Protein AF-A0A357T170-F1 (afdb_monomer_lite)

Sequence (155 aa):
MKKRIFVAITVVALLLCLAASVLAASTIKLVLNGKEFKTAVSPKVVNKKALALVRGIAEPLGATVTWDDKNKTLLIEAKEMEAQKTQMLRLEEALTPKDPLTAAKTWAEGVKTRNGAMQYVVMSSNLRKEFYKQFMEANWSTGVSSPWIESYKVT

pLDDT: mean 87.03, std 9.78, range [55.25, 97.0]

Structure (mmCIF, N/CA/C/O backbone):
data_AF-A0A357T170-F1
#
_entry.id   AF-A0A357T170-F1
#
loop_
_atom_site.group_PDB
_atom_site.id
_atom_site.type_symbol
_atom_site.label_atom_id
_atom_site.label_alt_id
_atom_site.label_comp_id
_atom_site.label_asym_id
_atom_site.label_entity_id
_atom_site.label_seq_id
_atom_site.pdbx_PDB_ins_code
_atom_site.Cartn_x
_atom_site.Cartn_y
_atom_site.Cartn_z
_atom_site.occupancy
_atom_site.B_iso_or_equiv
_atom_site.auth_seq_id
_atom_site.auth_comp_id
_atom_site.auth_asym_id
_atom_site.auth_atom_id
_atom_site.pdbx_PDB_model_num
ATOM 1 N N . MET A 1 1 ? 32.199 -30.180 -68.966 1.00 58.69 1 MET A N 1
ATOM 2 C CA . MET A 1 1 ? 31.397 -28.936 -68.838 1.00 58.69 1 MET A CA 1
ATOM 3 C C . MET A 1 1 ? 30.248 -29.066 -67.837 1.00 58.69 1 MET A C 1
ATOM 5 O O . MET A 1 1 ? 30.208 -28.273 -66.909 1.00 58.69 1 MET A O 1
ATOM 9 N N . LYS A 1 2 ? 29.395 -30.101 -67.926 1.00 58.97 2 LYS A N 1
ATOM 10 C CA . LYS A 1 2 ? 28.242 -30.318 -67.019 1.00 58.97 2 LYS A CA 1
ATOM 11 C C . LYS A 1 2 ? 28.590 -30.335 -65.514 1.00 58.97 2 LYS A C 1
ATOM 13 O O . LYS A 1 2 ? 27.912 -29.691 -64.729 1.00 58.97 2 LYS A O 1
ATOM 18 N N . LYS A 1 3 ? 29.705 -30.972 -65.123 1.00 63.03 3 LYS A N 1
ATOM 19 C CA . LYS A 1 3 ? 30.177 -31.023 -63.720 1.00 63.03 3 LYS A CA 1
ATOM 20 C C . LYS A 1 3 ? 30.627 -29.660 -63.162 1.00 63.03 3 LYS A C 1
ATOM 22 O O . LYS A 1 3 ? 30.405 -29.388 -61.995 1.00 63.03 3 LYS A O 1
ATOM 27 N N . ARG A 1 4 ? 31.219 -28.789 -63.993 1.00 76.56 4 ARG A N 1
ATOM 28 C CA . ARG A 1 4 ? 31.675 -27.445 -63.575 1.00 76.56 4 ARG A CA 1
ATOM 29 C C . ARG A 1 4 ? 30.501 -26.479 -63.387 1.00 76.56 4 ARG A C 1
ATOM 31 O O . ARG A 1 4 ? 30.523 -25.673 -62.468 1.00 76.56 4 ARG A O 1
ATOM 38 N N . ILE A 1 5 ? 29.462 -26.618 -64.214 1.00 80.00 5 ILE A N 1
ATOM 39 C CA . ILE A 1 5 ? 28.204 -25.869 -64.082 1.00 80.00 5 ILE A CA 1
ATOM 40 C C . ILE A 1 5 ? 27.464 -26.297 -62.809 1.00 80.00 5 ILE A C 1
ATOM 42 O O . ILE A 1 5 ? 27.009 -25.445 -62.057 1.00 80.00 5 ILE A O 1
ATOM 46 N N . PHE A 1 6 ? 27.414 -27.603 -62.523 1.00 82.06 6 PHE A N 1
ATOM 47 C CA . PHE A 1 6 ? 26.788 -28.113 -61.300 1.00 82.06 6 PHE A CA 1
ATOM 48 C C . PHE A 1 6 ? 27.478 -27.579 -60.036 1.00 82.06 6 PHE A C 1
ATOM 50 O O . PHE A 1 6 ? 26.804 -27.118 -59.122 1.00 82.06 6 PHE A O 1
ATOM 57 N N . VAL A 1 7 ? 28.818 -27.546 -60.032 1.00 84.19 7 VAL A N 1
ATOM 58 C CA . VAL A 1 7 ? 29.612 -26.963 -58.937 1.00 84.19 7 VAL A CA 1
ATOM 59 C C . VAL A 1 7 ? 29.330 -25.466 -58.774 1.00 84.19 7 VAL A C 1
ATOM 61 O O . VAL A 1 7 ? 29.101 -25.006 -57.657 1.00 84.19 7 VAL A O 1
ATOM 64 N N . ALA A 1 8 ? 29.276 -24.705 -59.870 1.00 85.19 8 ALA A N 1
ATOM 65 C CA . ALA A 1 8 ? 28.967 -23.277 -59.813 1.00 85.19 8 ALA A CA 1
ATOM 66 C C . ALA A 1 8 ? 27.566 -23.008 -59.234 1.00 85.19 8 ALA A C 1
ATOM 68 O O . ALA A 1 8 ? 27.417 -22.141 -58.378 1.00 85.19 8 ALA A O 1
ATOM 69 N N . ILE A 1 9 ? 26.560 -23.796 -59.625 1.00 86.44 9 ILE A N 1
ATOM 70 C CA . ILE A 1 9 ? 25.190 -23.672 -59.102 1.00 86.44 9 ILE A CA 1
ATOM 71 C C . ILE A 1 9 ? 25.147 -23.999 -57.606 1.00 86.44 9 ILE A C 1
ATOM 73 O O . ILE A 1 9 ? 24.523 -23.264 -56.845 1.00 86.44 9 ILE A O 1
ATOM 77 N N . THR A 1 10 ? 25.848 -25.045 -57.157 1.00 83.50 10 THR A N 1
ATOM 78 C CA . THR A 1 10 ? 25.912 -25.377 -55.725 1.00 83.50 10 THR A CA 1
ATOM 79 C C . THR A 1 10 ? 26.612 -24.300 -54.898 1.00 83.50 10 THR A C 1
ATOM 81 O O . THR A 1 10 ? 26.168 -24.006 -53.794 1.00 83.50 10 THR A O 1
ATOM 84 N N . VAL A 1 11 ? 27.659 -23.661 -55.432 1.00 85.88 11 VAL A N 1
ATOM 85 C CA . VAL A 1 11 ? 28.365 -22.564 -54.748 1.00 85.88 11 VAL A CA 1
ATOM 86 C C . VAL A 1 11 ? 27.484 -21.318 -54.659 1.00 85.88 11 VAL A C 1
ATOM 88 O O . VAL A 1 11 ? 27.416 -20.693 -53.604 1.00 85.88 11 VAL A O 1
ATOM 91 N N . VAL A 1 12 ? 26.757 -20.987 -55.729 1.00 85.56 12 VAL A N 1
ATOM 92 C CA . VAL A 1 12 ? 25.809 -19.862 -55.739 1.00 85.56 12 VAL A CA 1
ATOM 93 C C . VAL A 1 12 ? 24.640 -20.114 -54.782 1.00 85.56 12 VAL A C 1
ATOM 95 O O . VAL A 1 12 ? 24.281 -19.221 -54.020 1.00 85.56 12 VAL A O 1
ATOM 98 N N . ALA A 1 13 ? 24.092 -21.332 -54.750 1.00 80.94 13 ALA A N 1
ATOM 99 C CA . ALA A 1 13 ? 23.038 -21.710 -53.808 1.00 80.94 13 ALA A CA 1
ATOM 100 C C . ALA A 1 13 ? 23.514 -21.640 -52.345 1.00 80.94 13 ALA A C 1
ATOM 102 O O . ALA A 1 13 ? 22.794 -21.135 -51.487 1.00 80.94 13 ALA A O 1
ATOM 103 N N . LEU A 1 14 ? 24.748 -22.073 -52.065 1.00 79.81 14 LEU A N 1
ATOM 104 C CA . LEU A 1 14 ? 25.341 -21.989 -50.729 1.00 79.81 14 LEU A CA 1
ATOM 105 C C . LEU A 1 14 ? 25.575 -20.530 -50.293 1.00 79.81 14 LEU A C 1
ATOM 107 O O . LEU A 1 14 ? 25.289 -20.178 -49.149 1.00 79.81 14 LEU A O 1
ATOM 111 N N . LEU A 1 15 ? 26.030 -19.666 -51.209 1.00 77.38 15 LEU A N 1
ATOM 112 C CA . LEU A 1 15 ? 26.192 -18.225 -50.972 1.00 77.38 15 LEU A CA 1
ATOM 113 C C . LEU A 1 15 ? 24.848 -17.517 -50.721 1.00 77.38 15 LEU A C 1
ATOM 115 O O . LEU A 1 15 ? 24.774 -16.642 -49.862 1.00 77.38 15 LEU A O 1
ATOM 119 N N . LEU A 1 16 ? 23.778 -17.928 -51.407 1.00 74.62 16 LEU A N 1
ATOM 120 C CA . LEU A 1 16 ? 22.413 -17.438 -51.170 1.00 74.62 16 LEU A CA 1
ATOM 121 C C . LEU A 1 16 ? 21.855 -17.879 -49.806 1.00 74.62 16 LEU A C 1
ATOM 123 O O . LEU A 1 16 ? 21.197 -17.085 -49.137 1.00 74.62 16 LEU A O 1
ATOM 127 N N . CYS A 1 17 ? 22.152 -19.101 -49.350 1.00 70.81 17 CYS A N 1
ATOM 128 C CA . CYS A 1 17 ? 21.754 -19.570 -48.017 1.00 70.81 17 CYS A CA 1
ATOM 129 C C . CYS A 1 17 ? 22.484 -18.836 -46.879 1.00 70.81 17 CYS A C 1
ATOM 131 O O . CYS A 1 17 ? 21.882 -18.587 -45.835 1.00 70.81 17 CYS A O 1
ATOM 133 N N . LEU A 1 18 ? 23.748 -18.448 -47.074 1.00 64.06 18 LEU A N 1
ATOM 134 C CA . LEU A 1 18 ? 24.521 -17.677 -46.089 1.00 64.06 18 LEU A CA 1
ATOM 135 C C . LEU A 1 18 ? 24.017 -16.232 -45.924 1.00 64.06 18 LEU A C 1
ATOM 137 O O . LEU A 1 18 ? 24.191 -15.644 -44.861 1.00 64.06 18 LEU A O 1
ATOM 141 N N . ALA A 1 19 ? 23.349 -15.667 -46.933 1.00 61.88 19 ALA A N 1
ATOM 142 C CA . ALA A 1 19 ? 22.755 -14.331 -46.851 1.00 61.88 19 ALA A CA 1
ATOM 143 C C . ALA A 1 19 ? 21.422 -14.289 -46.068 1.00 61.88 19 ALA A C 1
ATOM 145 O O . ALA A 1 19 ? 20.943 -13.206 -45.736 1.00 61.88 19 ALA A O 1
ATOM 146 N N . ALA A 1 20 ? 20.815 -15.443 -45.761 1.00 59.25 20 ALA A N 1
ATOM 147 C CA . ALA A 1 20 ? 19.485 -15.520 -45.150 1.00 59.25 20 ALA A CA 1
ATOM 148 C C . ALA A 1 20 ? 19.477 -15.473 -43.610 1.00 59.25 20 ALA A C 1
ATOM 150 O O . ALA A 1 20 ? 18.404 -15.411 -43.008 1.00 59.25 20 ALA A O 1
ATOM 151 N N . SER A 1 21 ? 20.632 -15.467 -42.936 1.00 57.78 21 SER A N 1
ATOM 152 C CA . SER A 1 21 ? 20.682 -15.337 -41.475 1.00 57.78 21 SER A CA 1
ATOM 153 C C . SER A 1 21 ? 20.569 -13.872 -41.040 1.00 57.78 21 SER A C 1
ATOM 155 O O . SER A 1 21 ? 21.511 -13.282 -40.512 1.00 57.78 21 SER A O 1
ATOM 157 N N . VAL A 1 22 ? 19.401 -13.269 -41.259 1.00 58.62 22 VAL A N 1
ATOM 158 C CA . VAL A 1 22 ? 19.038 -12.001 -40.621 1.00 58.62 22 VAL A CA 1
ATOM 159 C C . VAL A 1 22 ? 18.611 -12.323 -39.188 1.00 58.62 22 VAL A C 1
ATOM 161 O O . VAL A 1 22 ? 17.526 -12.855 -38.960 1.00 58.62 22 VAL A O 1
ATOM 164 N N . LEU A 1 23 ? 19.466 -12.032 -38.203 1.00 59.09 23 LEU A N 1
ATOM 165 C CA . LEU A 1 23 ? 19.084 -12.091 -36.790 1.00 59.09 23 LEU A CA 1
ATOM 166 C C . LEU A 1 23 ? 18.091 -10.951 -36.508 1.00 59.09 23 LEU A C 1
ATOM 168 O O . LEU A 1 23 ? 18.481 -9.818 -36.225 1.00 59.09 23 LEU A O 1
ATOM 172 N N . ALA A 1 24 ? 16.793 -11.234 -36.602 1.00 55.25 24 ALA A N 1
ATOM 173 C CA . ALA A 1 24 ? 15.761 -10.305 -36.165 1.00 55.25 24 ALA A CA 1
ATOM 174 C C . ALA A 1 24 ? 15.781 -10.222 -34.630 1.00 55.25 24 ALA A C 1
ATOM 176 O O . ALA A 1 24 ? 15.195 -11.051 -33.935 1.00 55.25 24 ALA A O 1
ATOM 177 N N . ALA A 1 25 ? 16.484 -9.228 -34.084 1.00 63.22 25 ALA A N 1
ATOM 178 C CA . ALA A 1 25 ? 16.400 -8.911 -32.666 1.00 63.22 25 ALA A CA 1
ATOM 179 C C . ALA A 1 25 ? 14.969 -8.445 -32.345 1.00 63.22 25 ALA A C 1
ATOM 181 O O . ALA A 1 25 ? 14.504 -7.427 -32.860 1.00 63.22 25 ALA A O 1
ATOM 182 N N . SER A 1 26 ? 14.252 -9.196 -31.507 1.00 66.75 26 SER A N 1
ATOM 183 C CA . SER A 1 26 ? 12.889 -8.853 -31.098 1.00 66.75 26 SER A CA 1
ATOM 184 C C . SER A 1 26 ? 12.866 -7.487 -30.405 1.00 66.75 26 SER A C 1
ATOM 186 O O . SER A 1 26 ? 13.548 -7.284 -29.399 1.00 66.75 26 SER A O 1
ATOM 188 N N . THR A 1 27 ? 12.080 -6.546 -30.931 1.00 77.62 27 THR A N 1
ATOM 189 C CA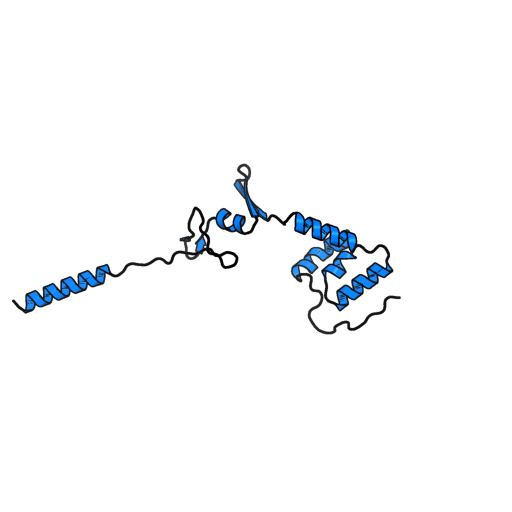 . THR A 1 27 ? 11.892 -5.225 -30.316 1.00 77.62 27 THR A CA 1
ATOM 190 C C . THR A 1 27 ? 11.035 -5.351 -29.055 1.00 77.62 27 THR A C 1
ATOM 192 O O . THR A 1 27 ? 9.956 -5.941 -29.095 1.00 77.62 27 THR A O 1
ATOM 195 N N . ILE A 1 28 ? 11.501 -4.794 -27.936 1.00 87.38 28 ILE A N 1
ATOM 196 C CA . ILE A 1 28 ? 10.753 -4.776 -26.672 1.00 87.38 28 ILE A CA 1
ATOM 197 C C . ILE A 1 28 ? 9.629 -3.739 -26.775 1.00 87.38 28 ILE A C 1
ATOM 199 O O . ILE A 1 28 ? 9.887 -2.570 -27.065 1.00 87.38 28 ILE A O 1
ATOM 203 N N . LYS A 1 29 ? 8.394 -4.163 -26.497 1.00 90.06 29 LYS A N 1
ATOM 204 C CA . LYS A 1 29 ? 7.201 -3.308 -26.499 1.00 90.06 29 LYS A CA 1
ATOM 205 C C . LYS A 1 29 ? 6.804 -2.915 -25.080 1.00 90.06 29 LYS A C 1
ATOM 207 O O . LYS A 1 29 ? 6.885 -3.738 -24.172 1.00 90.06 29 LYS A O 1
ATOM 212 N N . LEU A 1 30 ? 6.345 -1.677 -24.906 1.00 90.62 30 LEU A N 1
ATOM 213 C CA . LEU A 1 30 ? 5.772 -1.188 -23.651 1.00 90.62 30 LEU A CA 1
ATOM 214 C C . LEU A 1 30 ? 4.254 -1.083 -23.803 1.00 90.62 30 LEU A C 1
ATOM 216 O O . LEU A 1 30 ? 3.774 -0.508 -24.778 1.00 90.62 30 LEU A O 1
ATOM 220 N N . VAL A 1 31 ? 3.505 -1.643 -22.851 1.00 91.88 31 VAL A N 1
ATOM 221 C CA . VAL A 1 31 ? 2.036 -1.677 -22.870 1.00 91.88 31 VAL A CA 1
ATOM 222 C C . VAL A 1 31 ? 1.509 -1.222 -21.514 1.00 91.88 31 VAL A C 1
ATOM 224 O O . VAL A 1 31 ? 1.907 -1.766 -20.488 1.00 91.88 31 VAL A O 1
ATOM 227 N N . LEU A 1 32 ? 0.604 -0.244 -21.513 1.00 89.94 32 LEU A N 1
ATOM 228 C CA . LEU A 1 32 ? -0.092 0.244 -20.324 1.00 89.94 32 LEU A CA 1
ATOM 229 C C . LEU A 1 32 ? -1.600 0.190 -20.573 1.00 89.94 32 LEU A C 1
ATOM 231 O O . LEU A 1 32 ? -2.076 0.722 -21.574 1.00 89.94 32 LEU A O 1
ATOM 235 N N . ASN A 1 33 ? -2.351 -0.464 -19.681 1.00 90.38 33 ASN A N 1
ATOM 236 C CA . ASN A 1 33 ? -3.808 -0.634 -19.795 1.00 90.38 33 ASN A CA 1
ATOM 237 C C . ASN A 1 33 ? -4.250 -1.171 -21.173 1.00 90.38 33 ASN A C 1
ATOM 239 O O . ASN A 1 33 ? -5.193 -0.673 -21.781 1.00 90.38 33 ASN A O 1
ATOM 243 N N . GLY A 1 34 ? -3.512 -2.152 -21.705 1.00 91.81 34 GLY A N 1
ATOM 244 C CA . GLY A 1 34 ? -3.774 -2.750 -23.020 1.00 91.81 34 GLY A CA 1
ATOM 245 C C . GLY A 1 34 ? -3.349 -1.901 -24.225 1.00 91.81 34 GLY A C 1
ATOM 246 O O . GLY A 1 34 ? -3.473 -2.364 -25.356 1.00 91.81 34 GLY A O 1
ATOM 247 N N . LYS A 1 35 ? -2.812 -0.691 -24.020 1.00 90.50 35 LYS A N 1
ATOM 248 C CA . LYS A 1 35 ? -2.355 0.199 -25.093 1.00 90.50 35 LYS A CA 1
ATOM 249 C C . LYS A 1 35 ? -0.831 0.223 -25.184 1.00 90.50 35 LYS A C 1
ATOM 251 O O . LYS A 1 35 ? -0.146 0.538 -24.213 1.00 90.50 35 LYS A O 1
ATOM 256 N N . GLU A 1 36 ? -0.303 -0.089 -26.366 1.00 91.19 36 GLU A N 1
ATOM 257 C CA . GLU A 1 36 ? 1.127 0.054 -26.659 1.00 91.19 36 GLU A CA 1
ATOM 258 C C . GLU A 1 36 ? 1.516 1.541 -26.697 1.00 91.19 36 GLU A C 1
ATOM 260 O O . GLU A 1 36 ? 0.783 2.374 -27.241 1.00 91.19 36 GLU A O 1
ATOM 265 N N . PHE A 1 37 ? 2.675 1.882 -26.137 1.00 88.44 37 PHE A N 1
ATOM 266 C CA . PHE A 1 37 ? 3.228 3.232 -26.203 1.00 88.44 37 PHE A CA 1
ATOM 267 C C . PHE A 1 37 ? 4.746 3.205 -26.417 1.00 88.44 37 PHE A C 1
ATOM 269 O O . PHE A 1 37 ? 5.417 2.198 -26.194 1.00 88.44 37 PHE A O 1
ATOM 276 N N . LYS A 1 38 ? 5.291 4.329 -26.893 1.00 89.38 38 LYS A N 1
ATOM 277 C CA . LYS A 1 38 ? 6.715 4.487 -27.206 1.00 89.38 38 LYS A CA 1
ATOM 278 C C . LYS A 1 38 ? 7.335 5.570 -26.338 1.00 89.38 38 LYS A C 1
ATOM 280 O O . LYS A 1 38 ? 6.690 6.555 -25.996 1.00 89.38 38 LYS A O 1
ATOM 285 N N . THR A 1 39 ? 8.609 5.390 -26.034 1.00 88.94 39 THR A N 1
ATOM 286 C CA . THR A 1 39 ? 9.437 6.325 -25.271 1.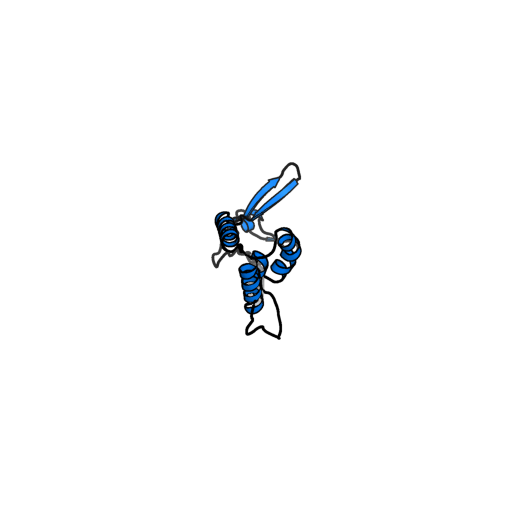00 88.94 39 THR A CA 1
ATOM 287 C C . THR A 1 39 ? 10.530 6.896 -26.170 1.00 88.94 39 THR A C 1
ATOM 289 O O . THR A 1 39 ? 10.902 6.273 -27.164 1.00 88.94 39 THR A O 1
ATOM 292 N N . ALA A 1 40 ? 11.083 8.060 -25.811 1.00 86.19 40 ALA A N 1
ATOM 293 C CA . ALA A 1 40 ? 12.173 8.693 -26.565 1.00 86.19 40 ALA A CA 1
ATOM 294 C C . ALA A 1 40 ? 13.394 7.768 -26.739 1.00 86.19 40 ALA A C 1
ATOM 296 O O . ALA A 1 40 ? 14.062 7.789 -27.768 1.00 86.19 40 ALA A O 1
ATOM 297 N N . VAL A 1 41 ? 13.653 6.913 -25.744 1.00 88.44 41 VAL A N 1
ATOM 298 C CA . VAL A 1 41 ? 14.662 5.852 -25.810 1.00 88.44 41 VAL A CA 1
ATOM 299 C C . VAL A 1 41 ? 13.949 4.509 -25.757 1.00 88.44 41 VAL A C 1
ATOM 301 O O . VAL A 1 41 ? 13.267 4.215 -24.774 1.00 88.44 41 VAL A O 1
ATOM 304 N N . SER A 1 42 ? 14.096 3.704 -26.811 1.00 88.94 42 SER A N 1
ATOM 305 C CA . SER A 1 42 ? 13.517 2.356 -26.869 1.00 88.94 42 SER A CA 1
ATOM 306 C C . SER A 1 42 ? 14.203 1.413 -25.873 1.00 88.94 42 SER A C 1
ATOM 308 O O . SER A 1 42 ? 15.426 1.510 -25.711 1.00 88.94 42 SER A O 1
ATOM 310 N N . PRO A 1 43 ? 13.466 0.487 -25.230 1.00 91.50 43 PRO A N 1
ATOM 311 C CA . PRO A 1 43 ? 14.068 -0.470 -24.315 1.00 91.50 43 PRO A CA 1
ATOM 312 C C . PRO A 1 43 ? 15.046 -1.413 -25.023 1.00 91.50 43 PRO A C 1
ATOM 314 O O . PRO A 1 43 ? 14.880 -1.739 -26.201 1.00 91.50 43 PRO A O 1
ATOM 317 N N . LYS A 1 44 ? 16.066 -1.874 -24.297 1.00 91.00 44 LYS A N 1
ATOM 318 C CA . LYS A 1 44 ? 17.114 -2.764 -24.818 1.00 91.00 44 LYS A CA 1
ATOM 319 C C . LYS A 1 44 ? 17.451 -3.855 -23.816 1.00 91.00 44 LYS A C 1
ATOM 321 O O . LYS A 1 44 ? 17.341 -3.646 -22.613 1.00 91.00 44 LYS A O 1
ATOM 326 N N . VAL A 1 45 ? 17.920 -4.998 -24.308 1.00 89.69 45 VAL A N 1
ATOM 327 C CA . VAL A 1 45 ? 18.501 -6.036 -23.450 1.00 89.69 45 VAL A CA 1
ATOM 328 C C . VAL A 1 45 ? 19.996 -5.775 -23.294 1.00 89.69 45 VAL A C 1
ATOM 330 O O . VAL A 1 45 ? 20.728 -5.757 -24.279 1.00 89.69 45 VAL A O 1
ATOM 333 N N . VAL A 1 46 ? 20.455 -5.600 -22.059 1.00 90.31 46 VAL A N 1
ATOM 334 C CA . VAL A 1 46 ? 21.872 -5.478 -21.699 1.00 90.31 46 VAL A CA 1
ATOM 335 C C . VAL A 1 46 ? 22.159 -6.494 -20.601 1.00 90.31 46 VAL A C 1
ATOM 337 O O . VAL A 1 46 ? 21.448 -6.537 -19.602 1.00 90.31 46 VAL A O 1
ATOM 340 N N . ASN A 1 47 ? 23.174 -7.345 -20.781 1.00 90.94 47 ASN A N 1
ATOM 341 C CA . ASN A 1 47 ? 23.547 -8.386 -19.811 1.00 90.94 47 ASN A CA 1
ATOM 342 C C . ASN A 1 47 ? 22.358 -9.261 -19.360 1.00 90.94 47 ASN A C 1
ATOM 344 O O . ASN A 1 47 ? 22.167 -9.498 -18.169 1.00 90.94 47 ASN A O 1
ATOM 348 N N . LYS A 1 48 ? 21.531 -9.712 -20.316 1.00 90.25 48 LYS A N 1
ATOM 349 C CA . LYS A 1 48 ? 20.292 -10.483 -20.075 1.00 90.25 48 LYS A CA 1
ATOM 350 C C . LYS A 1 48 ? 19.226 -9.754 -19.226 1.00 90.25 48 LYS A C 1
ATOM 352 O O . LYS A 1 48 ? 18.291 -10.396 -18.760 1.00 90.25 48 LYS A O 1
ATOM 357 N N . LYS A 1 49 ? 19.323 -8.431 -19.044 1.00 90.69 49 LYS A N 1
ATOM 358 C CA . LYS A 1 49 ? 18.318 -7.591 -18.368 1.00 90.69 49 LYS A CA 1
ATOM 359 C C . LYS A 1 49 ? 17.696 -6.603 -19.347 1.00 90.69 49 LYS A C 1
ATOM 361 O O . LYS A 1 49 ? 18.408 -6.002 -20.146 1.00 90.69 49 LYS A O 1
ATOM 366 N N . ALA A 1 50 ? 16.383 -6.410 -19.273 1.00 90.38 50 ALA A N 1
ATOM 367 C CA . ALA A 1 50 ? 15.707 -5.361 -20.025 1.00 90.38 50 ALA A CA 1
ATOM 368 C C . ALA A 1 50 ? 15.903 -4.010 -19.322 1.00 90.38 50 ALA A C 1
ATOM 370 O O . ALA A 1 50 ? 15.563 -3.859 -18.151 1.00 90.38 50 ALA A O 1
ATOM 371 N N . LEU A 1 51 ? 16.452 -3.036 -20.040 1.00 91.19 51 LEU A N 1
ATOM 372 C CA . LEU A 1 51 ? 16.598 -1.655 -19.600 1.00 91.19 51 LEU A CA 1
ATOM 373 C C . LEU A 1 51 ? 15.646 -0.776 -20.401 1.00 91.19 51 LEU A C 1
ATOM 375 O O . LEU A 1 51 ? 15.573 -0.889 -21.624 1.00 91.19 51 LEU A O 1
ATOM 379 N N . ALA A 1 52 ? 14.947 0.116 -19.713 1.00 91.88 52 ALA A N 1
ATOM 380 C CA . ALA A 1 52 ? 14.012 1.065 -20.296 1.00 91.88 52 ALA A CA 1
ATOM 381 C C . ALA A 1 52 ? 14.193 2.441 -19.648 1.00 91.88 52 ALA A C 1
ATOM 383 O O . ALA A 1 52 ? 14.736 2.561 -18.549 1.00 91.88 52 ALA A O 1
ATOM 384 N N . LEU A 1 53 ? 13.743 3.488 -20.339 1.00 92.38 53 LEU A N 1
ATOM 385 C CA . LEU A 1 53 ? 13.808 4.847 -19.818 1.00 92.38 53 LEU A CA 1
ATOM 386 C C . LEU A 1 53 ? 12.880 4.988 -18.606 1.00 92.38 53 LEU A C 1
ATOM 388 O O . LEU A 1 53 ? 11.664 4.909 -18.760 1.00 92.38 53 LEU A O 1
ATOM 392 N N . VAL A 1 54 ? 13.451 5.262 -17.430 1.00 91.94 54 VAL A N 1
ATOM 393 C CA . VAL A 1 54 ? 12.701 5.383 -16.167 1.00 91.94 54 VAL A CA 1
ATOM 394 C C . VAL A 1 54 ? 11.553 6.388 -16.262 1.00 91.94 54 VAL A C 1
ATOM 396 O O . VAL A 1 54 ? 10.424 6.051 -15.926 1.00 91.94 54 VAL A O 1
ATOM 399 N N . ARG A 1 55 ? 11.806 7.576 -16.825 1.00 92.19 55 ARG A N 1
ATOM 400 C CA . ARG A 1 55 ? 10.785 8.610 -17.050 1.00 92.19 55 ARG A CA 1
ATOM 401 C C . ARG A 1 55 ? 9.659 8.114 -17.956 1.00 92.19 55 ARG A C 1
ATOM 403 O O . ARG A 1 55 ? 8.490 8.327 -17.668 1.00 92.19 55 ARG A O 1
ATOM 410 N N . GLY A 1 56 ? 10.029 7.376 -19.000 1.00 89.88 56 GLY A N 1
ATOM 411 C CA . GLY A 1 56 ? 9.090 6.783 -19.940 1.00 89.88 56 GLY A CA 1
ATOM 412 C C . GLY A 1 56 ? 8.176 5.724 -19.322 1.00 89.88 56 GLY A C 1
ATOM 413 O O . GLY A 1 56 ? 7.129 5.458 -19.888 1.00 89.88 56 GLY A O 1
ATOM 414 N N . ILE A 1 57 ? 8.542 5.135 -18.182 1.00 91.06 57 ILE A N 1
ATOM 415 C CA . ILE A 1 57 ? 7.685 4.201 -17.438 1.00 91.06 57 ILE A CA 1
ATOM 416 C C . ILE A 1 57 ? 6.920 4.927 -16.330 1.00 91.06 57 ILE A C 1
ATOM 418 O O . ILE A 1 57 ? 5.719 4.730 -16.181 1.00 91.06 57 ILE A O 1
ATOM 422 N N . ALA A 1 58 ? 7.609 5.761 -15.555 1.00 91.88 58 ALA A N 1
ATOM 423 C CA . ALA A 1 58 ? 7.065 6.391 -14.360 1.00 91.88 58 ALA A CA 1
ATOM 424 C C . ALA A 1 58 ? 5.972 7.430 -14.671 1.00 91.88 58 ALA A C 1
ATOM 426 O O . ALA A 1 58 ? 4.933 7.424 -14.016 1.00 91.88 58 ALA A O 1
ATOM 427 N N . GLU A 1 59 ? 6.155 8.278 -15.688 1.00 89.81 59 GLU A N 1
ATOM 428 C CA . GLU A 1 59 ? 5.177 9.328 -16.020 1.00 89.81 59 GLU A CA 1
ATOM 429 C C . GLU A 1 59 ? 3.830 8.771 -16.502 1.00 89.81 59 GLU A C 1
ATOM 431 O O . GLU A 1 59 ? 2.798 9.211 -15.990 1.00 89.81 59 GLU A O 1
ATOM 436 N N . PRO A 1 60 ? 3.777 7.763 -17.400 1.00 88.94 60 PRO A N 1
ATOM 437 C CA . PRO A 1 60 ? 2.512 7.115 -17.749 1.00 88.94 60 PRO A CA 1
ATOM 438 C C . PRO A 1 60 ? 1.800 6.451 -16.566 1.00 88.94 60 PRO A C 1
ATOM 440 O O . PRO A 1 60 ? 0.576 6.341 -16.578 1.00 88.94 60 PRO A O 1
ATOM 443 N N . LEU A 1 61 ? 2.547 6.026 -15.541 1.00 88.69 61 LEU A N 1
ATOM 444 C CA . LEU A 1 61 ? 1.998 5.491 -14.291 1.00 88.69 61 LEU A CA 1
ATOM 445 C C . LEU A 1 61 ? 1.535 6.590 -13.317 1.00 88.69 61 LEU A C 1
ATOM 447 O O . LEU A 1 61 ? 1.095 6.279 -12.214 1.00 88.69 61 LEU A O 1
ATOM 451 N N . GLY A 1 62 ? 1.608 7.864 -13.713 1.00 86.88 62 GLY A N 1
ATOM 452 C CA . GLY A 1 62 ? 1.171 9.001 -12.905 1.00 86.88 62 GLY A CA 1
ATOM 453 C C . GLY A 1 62 ? 2.217 9.512 -11.915 1.00 86.88 62 GLY A C 1
ATOM 454 O O . GLY A 1 62 ? 1.872 10.283 -11.024 1.00 86.88 62 GLY A O 1
ATOM 455 N N . ALA A 1 63 ? 3.484 9.112 -12.038 1.00 90.44 63 ALA A N 1
ATOM 456 C CA . ALA A 1 63 ? 4.564 9.625 -11.199 1.00 90.44 63 ALA A CA 1
ATOM 457 C C . ALA A 1 63 ? 5.323 10.781 -11.870 1.00 90.44 63 ALA A C 1
ATOM 459 O O . ALA A 1 63 ? 5.476 10.823 -13.088 1.00 90.44 63 ALA A O 1
ATOM 460 N N . THR A 1 64 ? 5.857 11.699 -11.070 1.00 90.50 64 THR A N 1
ATOM 461 C CA . THR A 1 64 ? 6.758 12.762 -11.535 1.00 90.50 64 THR A CA 1
ATOM 462 C C . THR A 1 64 ? 8.203 12.318 -11.342 1.00 90.50 64 THR A C 1
ATOM 464 O O . THR A 1 64 ? 8.541 11.773 -10.293 1.00 90.50 64 THR A O 1
ATOM 467 N N . VAL A 1 65 ? 9.068 12.550 -12.338 1.00 92.50 65 VAL A N 1
ATOM 468 C CA . VAL A 1 65 ? 10.499 12.209 -12.258 1.00 92.50 65 VAL A CA 1
ATOM 469 C C . VAL A 1 65 ? 11.368 13.460 -12.329 1.00 92.50 65 VAL A C 1
ATOM 471 O O . VAL A 1 65 ? 11.543 14.046 -13.405 1.00 92.50 65 VAL A O 1
ATOM 474 N N . THR A 1 66 ? 11.973 13.825 -11.201 1.00 93.31 66 THR A N 1
ATOM 475 C CA . THR A 1 66 ? 12.864 14.983 -11.058 1.00 93.31 66 THR A CA 1
ATOM 476 C C . THR A 1 66 ? 14.307 14.545 -10.803 1.00 93.31 66 THR A C 1
ATOM 478 O O . THR A 1 66 ? 14.580 13.487 -10.235 1.00 93.31 66 THR A O 1
ATOM 481 N N . TRP A 1 67 ? 15.259 15.342 -11.290 1.00 94.38 67 TRP A N 1
ATOM 482 C CA . TRP A 1 67 ? 16.682 15.146 -11.019 1.00 94.38 67 TRP A CA 1
ATOM 483 C C . TRP A 1 67 ? 17.117 16.120 -9.931 1.00 94.38 67 TRP A C 1
ATOM 485 O O . TRP A 1 67 ? 17.000 17.332 -10.111 1.00 94.38 67 TRP A O 1
ATOM 495 N N . ASP A 1 68 ? 17.628 15.590 -8.824 1.00 94.38 68 ASP A N 1
ATOM 496 C CA . ASP A 1 68 ? 18.301 16.373 -7.798 1.00 94.38 68 ASP A CA 1
ATOM 497 C C . ASP A 1 68 ? 19.798 16.404 -8.109 1.00 94.38 68 ASP A C 1
ATOM 499 O O . ASP A 1 68 ? 20.537 15.447 -7.854 1.00 94.38 68 ASP A O 1
ATOM 503 N N . ASP A 1 69 ? 20.248 17.528 -8.666 1.00 94.62 69 ASP A N 1
ATOM 504 C CA . ASP A 1 69 ? 21.644 17.681 -9.055 1.00 94.62 69 ASP A CA 1
ATOM 505 C C . ASP A 1 69 ? 22.600 17.782 -7.860 1.00 94.62 69 ASP A C 1
ATOM 507 O O . ASP A 1 69 ? 23.763 17.390 -7.975 1.00 94.62 69 ASP A O 1
ATOM 511 N N . LYS A 1 70 ? 22.125 18.249 -6.702 1.00 95.31 70 LYS A N 1
ATOM 512 C CA . LYS A 1 70 ? 22.950 18.391 -5.499 1.00 95.31 70 LYS A CA 1
ATOM 513 C C . LYS A 1 70 ? 23.296 17.024 -4.921 1.00 95.31 70 LYS A C 1
ATOM 515 O O . LYS A 1 70 ? 24.447 16.781 -4.571 1.00 95.31 70 LYS A O 1
ATOM 520 N N . ASN A 1 71 ? 22.306 16.138 -4.847 1.00 95.25 71 ASN A N 1
ATOM 521 C CA . ASN A 1 71 ? 22.467 14.804 -4.269 1.00 95.25 71 ASN A CA 1
ATOM 522 C C . ASN A 1 71 ? 22.793 13.723 -5.313 1.00 95.25 71 ASN A C 1
ATOM 524 O O . ASN A 1 71 ? 23.064 12.586 -4.938 1.00 95.25 71 ASN A O 1
ATOM 528 N N . LYS A 1 72 ? 22.790 14.075 -6.609 1.00 94.19 72 LYS A N 1
ATOM 529 C CA . LYS A 1 72 ? 22.960 13.149 -7.744 1.00 94.19 72 LYS A CA 1
ATOM 530 C C . LYS A 1 72 ? 21.955 11.992 -7.699 1.00 94.19 72 LYS A C 1
ATOM 532 O O . LYS A 1 72 ? 22.293 10.842 -7.982 1.00 94.19 72 LYS A O 1
ATOM 537 N N . THR A 1 73 ? 20.708 12.325 -7.372 1.00 93.81 73 THR A N 1
ATOM 538 C CA . THR A 1 73 ? 19.625 11.364 -7.146 1.00 93.81 73 THR A CA 1
ATOM 539 C C . THR A 1 73 ? 18.455 11.640 -8.083 1.00 93.81 73 THR A C 1
ATOM 541 O O . THR A 1 73 ? 18.095 12.788 -8.341 1.00 93.81 73 THR A O 1
ATOM 544 N N . LEU A 1 74 ? 17.829 10.572 -8.579 1.00 92.44 74 LEU A N 1
ATOM 545 C CA . LEU 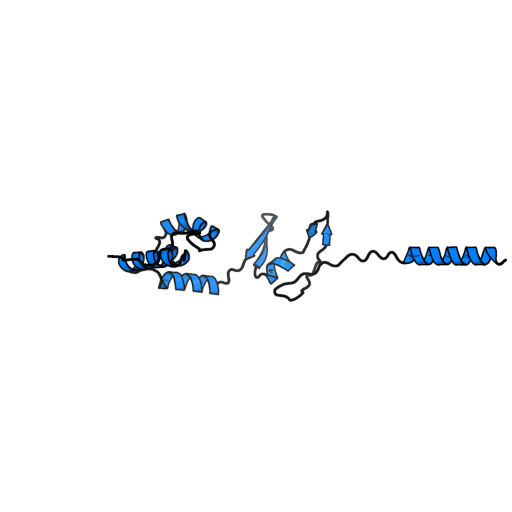A 1 74 ? 16.529 10.647 -9.245 1.00 92.44 74 LEU A CA 1
ATOM 546 C C . LEU A 1 74 ? 15.420 10.534 -8.198 1.00 92.44 74 LEU A 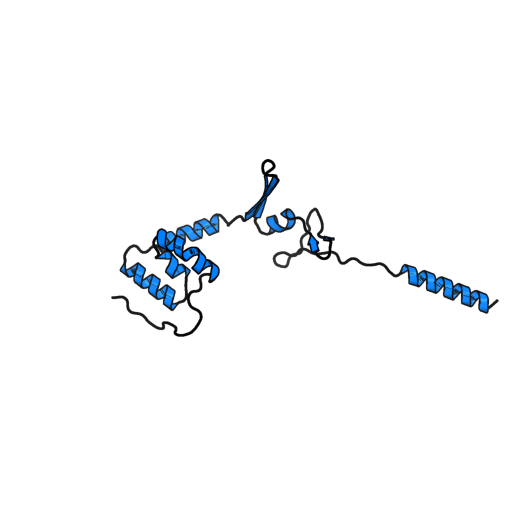C 1
ATOM 548 O O . LEU A 1 74 ? 15.321 9.506 -7.529 1.00 92.44 74 LEU A O 1
ATOM 552 N N . LEU A 1 75 ? 14.576 11.560 -8.087 1.00 91.81 75 LEU A N 1
ATOM 553 C CA . LEU A 1 75 ? 13.347 11.506 -7.301 1.00 91.81 75 LEU A CA 1
ATOM 554 C C . LEU A 1 75 ? 12.195 11.059 -8.199 1.00 91.81 75 LEU A C 1
ATOM 556 O O . LEU A 1 75 ? 11.967 11.618 -9.273 1.00 91.81 75 LEU A O 1
ATOM 560 N N . ILE A 1 76 ? 11.477 10.034 -7.747 1.00 91.50 76 ILE A N 1
ATOM 561 C CA . ILE A 1 76 ? 10.257 9.546 -8.384 1.00 91.50 76 ILE A CA 1
ATOM 562 C C . ILE A 1 76 ? 9.140 9.697 -7.366 1.00 91.50 76 ILE A C 1
ATOM 564 O O . ILE A 1 76 ? 9.081 8.963 -6.381 1.00 91.50 76 ILE A O 1
ATOM 568 N N . GLU A 1 77 ? 8.262 10.654 -7.613 1.00 88.44 77 GLU A N 1
ATOM 569 C CA . GLU A 1 77 ? 7.130 10.944 -6.747 1.00 88.44 77 GLU A CA 1
ATOM 570 C C . GLU A 1 77 ? 5.876 10.406 -7.416 1.00 88.44 77 GLU A C 1
ATOM 572 O O . GLU A 1 77 ? 5.406 10.954 -8.414 1.00 88.44 77 GLU A O 1
ATOM 577 N N . ALA A 1 78 ? 5.337 9.304 -6.894 1.00 82.94 78 ALA A N 1
ATOM 578 C CA . ALA A 1 78 ? 4.014 8.861 -7.298 1.00 82.94 78 ALA A CA 1
ATOM 579 C C . ALA A 1 78 ? 3.020 9.957 -6.914 1.00 82.94 78 ALA A C 1
ATOM 581 O O . ALA A 1 78 ? 2.913 10.315 -5.739 1.00 82.94 78 ALA A O 1
ATOM 582 N N . LYS A 1 79 ? 2.292 10.496 -7.895 1.00 71.69 79 LYS A N 1
ATOM 583 C CA . LYS A 1 79 ? 1.159 11.356 -7.592 1.00 71.69 79 LYS A CA 1
ATOM 584 C C . LYS A 1 79 ? 0.074 10.441 -7.047 1.00 71.69 79 LYS A C 1
ATOM 586 O O . LYS A 1 79 ? -0.718 9.886 -7.805 1.00 71.69 79 LYS A O 1
ATOM 591 N N . GLU A 1 80 ? 0.032 10.271 -5.727 1.00 68.00 80 GLU A N 1
ATOM 592 C CA . GLU A 1 80 ? -1.256 9.998 -5.103 1.00 68.00 80 GLU A CA 1
ATOM 593 C C . GLU A 1 80 ? -2.192 11.068 -5.646 1.00 68.00 80 GLU A C 1
ATOM 595 O O . GLU A 1 80 ? -1.886 12.262 -5.599 1.00 68.00 80 GLU A O 1
ATOM 600 N N . MET A 1 81 ? -3.277 10.648 -6.290 1.00 70.06 81 MET A N 1
ATOM 601 C CA . MET A 1 81 ? -4.237 11.606 -6.803 1.00 70.06 81 MET A CA 1
ATOM 602 C C . MET A 1 81 ? -4.695 12.404 -5.586 1.00 70.06 81 MET A C 1
ATOM 604 O O . MET A 1 81 ? -5.395 11.865 -4.738 1.00 70.06 81 MET A O 1
ATOM 608 N N . GLU A 1 82 ? -4.277 13.665 -5.467 1.00 71.56 82 GLU A N 1
ATOM 609 C CA . GLU A 1 82 ? -4.624 14.528 -4.328 1.00 71.56 82 GLU A CA 1
ATOM 610 C C . GLU A 1 82 ? -6.135 14.506 -4.054 1.00 71.56 82 GLU A C 1
ATOM 612 O O . GLU A 1 82 ? -6.577 14.559 -2.910 1.00 71.56 82 GLU A O 1
ATOM 617 N N . ALA A 1 83 ? -6.935 14.303 -5.106 1.00 74.62 83 ALA A N 1
ATOM 618 C CA . ALA A 1 83 ? -8.364 14.035 -5.029 1.00 74.62 83 ALA A CA 1
ATOM 619 C C . ALA A 1 83 ? -8.723 12.744 -4.261 1.00 74.62 83 ALA A C 1
ATOM 621 O O . ALA A 1 83 ? -9.593 12.788 -3.401 1.00 74.62 83 ALA A O 1
ATOM 622 N N . GLN A 1 84 ? -8.059 11.615 -4.531 1.00 82.94 84 GLN A N 1
ATOM 623 C CA . GLN A 1 84 ? -8.243 10.344 -3.813 1.00 82.94 84 GLN A CA 1
ATOM 624 C C . GLN A 1 84 ? -7.786 10.452 -2.357 1.00 82.94 84 GLN A C 1
ATOM 626 O O . GLN A 1 84 ? -8.500 10.012 -1.461 1.00 82.94 84 GLN A O 1
ATOM 631 N N . LYS A 1 85 ? -6.644 11.100 -2.103 1.00 84.44 85 LYS A N 1
ATOM 632 C CA . LYS A 1 85 ? -6.162 11.357 -0.740 1.00 84.44 85 LYS A CA 1
ATOM 633 C C . LYS A 1 85 ? -7.134 12.237 0.040 1.00 84.44 85 LYS A C 1
ATOM 635 O O . LYS A 1 85 ? -7.508 11.911 1.161 1.00 84.44 85 LYS A O 1
ATOM 640 N N . THR A 1 86 ? -7.604 13.319 -0.578 1.00 85.94 86 THR A N 1
ATOM 641 C CA . THR A 1 86 ? -8.628 14.196 0.004 1.00 85.94 86 THR A CA 1
ATOM 642 C C . THR A 1 86 ? -9.925 13.432 0.257 1.00 85.94 86 THR A C 1
ATOM 644 O O . THR A 1 86 ? -10.501 13.554 1.333 1.00 85.94 86 THR A O 1
ATOM 647 N N . GLN A 1 87 ? -10.378 12.617 -0.698 1.00 89.31 87 GLN A N 1
ATOM 648 C CA . GLN A 1 87 ? -11.569 11.786 -0.539 1.00 89.31 87 GLN A CA 1
ATOM 649 C C . GLN A 1 87 ? -11.419 10.818 0.642 1.00 89.31 87 GLN A C 1
ATOM 651 O O . GLN A 1 87 ? -12.320 10.744 1.471 1.00 89.31 87 GLN A O 1
ATOM 656 N N . MET A 1 88 ? -10.283 10.127 0.755 1.00 87.81 88 MET A N 1
ATOM 657 C CA . MET A 1 88 ? -9.984 9.227 1.870 1.00 87.81 88 MET A CA 1
ATOM 658 C C . MET A 1 88 ? -9.998 9.968 3.210 1.00 87.81 88 MET A C 1
ATOM 660 O O . MET A 1 88 ? -10.685 9.535 4.128 1.00 87.81 88 MET A O 1
ATOM 664 N N . LEU A 1 89 ? -9.342 11.131 3.301 1.00 88.56 89 LEU A N 1
ATOM 665 C CA . LEU A 1 89 ? -9.343 11.963 4.511 1.00 88.56 89 LEU A CA 1
ATOM 666 C C . LEU A 1 89 ? -10.760 12.394 4.918 1.00 88.56 89 LEU A C 1
ATOM 668 O O . LEU A 1 89 ? -11.112 12.320 6.092 1.00 88.56 89 LEU A O 1
ATOM 672 N N . ARG A 1 90 ? -11.595 12.804 3.954 1.00 91.62 90 ARG A N 1
ATOM 673 C CA . ARG A 1 90 ? -13.000 13.168 4.206 1.00 91.62 90 ARG A CA 1
ATOM 674 C C . ARG A 1 90 ? -13.835 11.981 4.673 1.00 91.62 90 ARG A C 1
ATOM 676 O O . ARG A 1 90 ? -14.686 12.146 5.540 1.00 91.62 90 ARG A O 1
ATOM 683 N N . LEU A 1 91 ? -13.604 10.799 4.104 1.00 90.12 91 LEU A N 1
ATOM 684 C CA . LEU A 1 91 ? -14.274 9.571 4.528 1.00 90.12 91 LEU A CA 1
ATOM 685 C C . LEU A 1 91 ? -13.852 9.171 5.944 1.00 90.12 91 LEU A C 1
ATOM 687 O O . LEU A 1 91 ? -14.712 8.849 6.755 1.00 90.12 91 LEU A O 1
ATOM 691 N N . GLU A 1 92 ? -12.561 9.241 6.269 1.00 87.19 92 GLU A N 1
ATOM 692 C CA . GLU A 1 92 ? -12.071 8.974 7.624 1.00 87.19 92 GLU A CA 1
ATOM 693 C C . GLU A 1 92 ? -12.662 9.943 8.652 1.00 87.19 92 GLU A C 1
ATOM 695 O O . GLU A 1 92 ? -13.099 9.518 9.722 1.00 87.19 92 GLU A O 1
ATOM 700 N N . GLU A 1 93 ? -12.714 11.236 8.326 1.00 88.06 93 GLU A N 1
ATOM 701 C CA . GLU A 1 93 ? -13.345 12.261 9.160 1.00 88.06 93 GLU A CA 1
ATOM 702 C C . GLU A 1 93 ? -14.831 11.942 9.389 1.00 88.06 93 GLU A C 1
ATOM 704 O O . GLU A 1 93 ? -15.297 11.921 10.528 1.00 88.06 93 GLU A O 1
ATOM 709 N N . ALA A 1 94 ? -15.567 11.613 8.323 1.00 88.94 94 ALA A N 1
ATOM 710 C CA . ALA A 1 94 ? -16.987 11.277 8.397 1.00 88.94 94 ALA A CA 1
ATOM 711 C C . ALA A 1 94 ? -17.272 9.992 9.196 1.00 88.94 94 ALA A C 1
ATOM 713 O O . ALA A 1 94 ? -18.323 9.880 9.827 1.00 88.94 94 ALA A O 1
ATOM 714 N N . LEU A 1 95 ? -16.348 9.029 9.168 1.00 87.94 95 LEU A N 1
ATOM 715 C CA . LEU A 1 95 ? -16.454 7.743 9.860 1.00 87.94 95 LEU A CA 1
ATOM 716 C C . LEU A 1 95 ? -15.869 7.763 11.277 1.00 87.94 95 LEU A C 1
ATOM 718 O O . LEU A 1 95 ? -15.974 6.765 11.993 1.00 87.94 95 LEU A O 1
ATOM 722 N N . THR A 1 96 ? -15.260 8.875 11.698 1.00 88.06 96 THR A N 1
ATOM 723 C CA . THR A 1 96 ? -14.706 9.003 13.045 1.00 88.06 96 THR A CA 1
ATOM 724 C C . THR A 1 96 ? -15.849 8.942 14.067 1.00 88.06 96 THR A C 1
ATOM 726 O O . THR A 1 96 ? -16.761 9.777 14.031 1.00 88.06 96 THR A O 1
ATOM 729 N N . PRO A 1 97 ? -15.843 7.956 14.981 1.00 90.00 97 PRO A N 1
ATOM 730 C CA . PRO A 1 97 ? -16.926 7.786 15.937 1.00 90.00 97 PRO A CA 1
ATOM 731 C C . PRO A 1 97 ? -16.944 8.949 16.934 1.00 90.00 97 PRO A C 1
ATOM 733 O O . PRO A 1 97 ? -15.906 9.367 17.445 1.00 90.00 97 PRO A O 1
ATOM 736 N N . LYS A 1 98 ? -18.142 9.462 17.230 1.00 91.31 98 LYS A N 1
ATOM 737 C CA . LYS A 1 98 ? -18.347 10.571 18.181 1.00 91.31 98 LYS A CA 1
ATOM 738 C C . LYS A 1 98 ? -18.527 10.102 19.624 1.00 91.31 98 LYS A C 1
ATOM 740 O O . LYS A 1 98 ? -18.458 10.914 20.542 1.00 91.31 98 LYS A O 1
ATOM 745 N N . ASP A 1 99 ? -18.764 8.809 19.820 1.00 93.81 99 ASP A N 1
ATOM 746 C CA . ASP A 1 99 ? -19.014 8.198 21.118 1.00 93.81 99 ASP A CA 1
ATOM 747 C C . ASP A 1 99 ? -18.403 6.781 21.208 1.00 93.81 99 ASP A C 1
ATOM 749 O O . ASP A 1 99 ? -18.202 6.122 20.177 1.00 93.81 99 ASP A O 1
ATOM 753 N N . PRO A 1 100 ? -18.117 6.286 22.429 1.00 94.38 100 PRO A N 1
ATOM 754 C CA . PRO A 1 100 ? -17.480 4.983 22.622 1.00 94.38 100 PRO A CA 1
ATOM 755 C C . PRO A 1 100 ? -18.307 3.794 22.118 1.00 94.38 100 PRO A C 1
ATOM 757 O O . PRO A 1 100 ? -17.737 2.808 21.652 1.00 94.38 100 PRO A O 1
ATOM 760 N N . LEU A 1 101 ? -19.642 3.869 22.188 1.00 95.12 101 LEU A N 1
ATOM 761 C CA . LEU A 1 101 ? -20.513 2.768 21.778 1.00 95.12 101 LEU A CA 1
ATOM 762 C C . LEU A 1 101 ? -20.484 2.597 20.257 1.00 95.12 101 LEU A C 1
ATOM 764 O O . LEU A 1 101 ? -20.384 1.473 19.766 1.00 95.12 101 LEU A O 1
ATOM 768 N N . THR A 1 102 ? -20.524 3.700 19.510 1.00 94.06 102 THR A N 1
ATOM 769 C CA . THR A 1 102 ? -20.348 3.692 18.055 1.00 94.06 102 THR A CA 1
ATOM 770 C C . THR A 1 102 ? -18.965 3.171 17.678 1.00 94.06 102 THR A C 1
ATOM 772 O O . THR A 1 102 ? -18.865 2.328 16.790 1.00 94.06 102 THR A O 1
ATOM 775 N N . ALA A 1 103 ? -17.906 3.585 18.384 1.00 95.25 103 ALA A N 1
ATOM 776 C CA . ALA A 1 103 ? -16.557 3.069 18.145 1.00 95.25 103 ALA A CA 1
ATOM 777 C C . ALA A 1 103 ? -16.490 1.540 18.315 1.00 95.25 103 ALA A C 1
ATOM 779 O O . ALA A 1 103 ? -16.014 0.836 17.424 1.00 95.25 103 ALA A O 1
ATOM 780 N N . ALA A 1 104 ? -17.033 1.017 19.418 1.00 95.62 104 ALA A N 1
ATOM 781 C CA . ALA A 1 104 ? -17.060 -0.416 19.701 1.00 95.62 104 ALA A CA 1
ATOM 782 C C . ALA A 1 104 ? -17.907 -1.204 18.687 1.00 95.62 104 ALA A C 1
ATOM 784 O O . ALA A 1 104 ? -17.496 -2.274 18.237 1.00 95.62 104 ALA A O 1
ATOM 785 N N . LYS A 1 105 ? -19.068 -0.673 18.281 1.00 95.50 105 LYS A N 1
ATOM 786 C CA . LYS A 1 105 ? -19.922 -1.293 17.254 1.00 95.50 105 LYS A CA 1
ATOM 787 C C . LYS A 1 105 ? -19.244 -1.327 15.888 1.00 95.50 105 LYS A C 1
ATOM 789 O O . LYS A 1 105 ? -19.276 -2.367 15.241 1.00 95.50 105 LYS A O 1
ATOM 794 N N . THR A 1 106 ? -18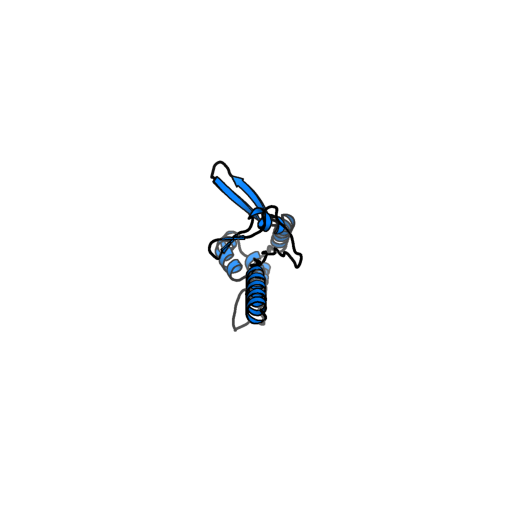.620 -0.230 15.465 1.00 95.31 106 THR A N 1
ATOM 795 C CA . THR A 1 106 ? -17.901 -0.154 14.186 1.00 95.31 106 THR A CA 1
ATOM 796 C C . THR A 1 106 ? -16.674 -1.064 14.182 1.00 95.31 106 THR A C 1
ATOM 798 O O . THR A 1 106 ? -16.441 -1.751 13.190 1.00 95.31 106 THR A O 1
ATOM 801 N N . TRP A 1 107 ? -15.934 -1.146 15.295 1.00 95.12 107 TRP A N 1
ATOM 802 C CA . TRP A 1 107 ? -14.859 -2.128 15.455 1.00 95.12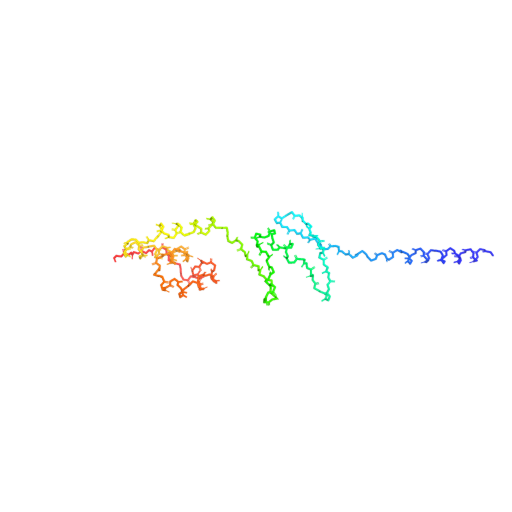 107 TRP A CA 1
ATOM 803 C C . TRP A 1 107 ? -15.381 -3.556 15.279 1.00 95.12 107 TRP A C 1
ATOM 805 O O . TRP A 1 107 ? -14.855 -4.307 14.462 1.00 95.12 107 TRP A O 1
ATOM 815 N N . ALA A 1 108 ? -16.434 -3.921 16.018 1.00 94.88 108 ALA A N 1
ATOM 816 C CA . ALA A 1 108 ? -17.020 -5.258 15.973 1.00 94.88 108 ALA A CA 1
ATOM 817 C C . ALA A 1 108 ? -17.530 -5.620 14.569 1.00 94.88 108 ALA A C 1
ATOM 819 O O . ALA A 1 108 ? -17.280 -6.729 14.097 1.00 94.88 108 ALA A O 1
ATOM 820 N N . GLU A 1 109 ? -18.169 -4.674 13.874 1.00 94.94 109 GLU A N 1
ATOM 821 C CA . GLU A 1 109 ? -18.588 -4.853 12.482 1.00 94.94 109 GLU A CA 1
ATOM 822 C C . GLU A 1 109 ? -17.382 -5.033 11.552 1.00 94.94 109 GLU A C 1
ATOM 824 O O . GLU A 1 109 ? -17.392 -5.909 10.689 1.00 94.94 109 GLU A O 1
ATOM 829 N N . GLY A 1 110 ? -16.303 -4.273 11.760 1.00 94.38 110 GLY A N 1
ATOM 830 C CA . GLY A 1 110 ? -15.051 -4.439 11.025 1.00 94.38 110 GLY A CA 1
ATOM 831 C C . GLY A 1 110 ? -14.427 -5.822 11.227 1.00 94.38 110 GLY A C 1
ATOM 832 O O . GLY A 1 110 ? -14.006 -6.444 10.256 1.00 94.38 110 GLY A O 1
ATOM 833 N N . VAL A 1 111 ? -14.425 -6.357 12.453 1.00 93.75 111 VAL A N 1
ATOM 834 C CA . VAL A 1 111 ? -13.940 -7.724 12.722 1.00 93.75 111 VAL A CA 1
ATOM 835 C C . VAL A 1 111 ? -14.844 -8.761 12.050 1.00 93.75 111 VAL A C 1
ATOM 837 O O . VAL A 1 111 ? -14.347 -9.671 11.384 1.00 93.75 111 VAL A O 1
ATOM 840 N N . LYS A 1 112 ? -16.169 -8.610 12.174 1.00 93.31 112 LYS A N 1
ATOM 841 C CA . LYS A 1 112 ? -17.163 -9.499 11.553 1.00 93.31 112 LYS A CA 1
ATOM 842 C C . LYS A 1 112 ? -17.013 -9.559 10.032 1.00 93.31 112 LYS A C 1
ATOM 844 O O . LYS A 1 112 ? -17.003 -10.643 9.454 1.00 93.31 112 LYS A O 1
ATOM 849 N N . THR A 1 113 ? -16.866 -8.404 9.393 1.00 93.56 113 THR A N 1
ATOM 850 C CA . THR A 1 113 ? -16.761 -8.268 7.930 1.00 93.56 113 THR A CA 1
ATOM 851 C C . THR A 1 113 ? -15.336 -8.400 7.403 1.00 93.56 113 THR A C 1
ATOM 853 O O . THR A 1 113 ? -15.123 -8.303 6.196 1.00 93.56 113 THR A O 1
ATOM 856 N N . ARG A 1 114 ? -14.357 -8.636 8.286 1.00 93.44 114 ARG A N 1
ATOM 857 C CA . ARG A 1 114 ? -12.925 -8.709 7.958 1.00 93.44 114 ARG A CA 1
ATOM 858 C C . ARG A 1 114 ? -12.375 -7.435 7.318 1.00 93.44 114 ARG A C 1
ATOM 860 O O . ARG A 1 114 ? -11.404 -7.472 6.566 1.00 93.44 114 ARG A O 1
ATOM 867 N N . ASN A 1 115 ? -12.989 -6.305 7.639 1.00 93.81 115 ASN A N 1
ATOM 868 C CA . ASN A 1 115 ? -12.642 -5.003 7.113 1.00 93.81 115 ASN A CA 1
ATOM 869 C C . ASN A 1 115 ? -11.684 -4.294 8.077 1.00 93.81 115 ASN A C 1
ATOM 871 O O . ASN A 1 115 ? -12.080 -3.736 9.107 1.00 93.81 115 ASN A O 1
ATOM 875 N N . GLY A 1 116 ? -10.401 -4.321 7.731 1.00 94.62 116 GLY A N 1
ATOM 876 C CA . GLY A 1 116 ? -9.349 -3.662 8.488 1.00 94.62 116 GLY A CA 1
ATOM 877 C C . GLY A 1 116 ? -9.442 -2.144 8.454 1.00 94.62 116 GLY A C 1
ATOM 878 O O . GLY A 1 116 ? -9.105 -1.504 9.441 1.00 94.62 116 GLY A O 1
ATOM 879 N N . ALA A 1 117 ? -9.975 -1.553 7.381 1.00 92.94 117 ALA A N 1
ATOM 880 C CA . ALA A 1 117 ? -10.177 -0.107 7.314 1.00 92.94 117 ALA A CA 1
ATOM 881 C C . ALA A 1 117 ? -11.240 0.363 8.325 1.00 92.94 117 ALA A C 1
ATOM 883 O O . ALA A 1 117 ? -11.051 1.377 8.994 1.00 92.94 117 ALA A O 1
ATOM 884 N N . MET A 1 118 ? -12.318 -0.409 8.516 1.00 93.25 118 MET A N 1
ATOM 885 C CA . MET A 1 118 ? -13.333 -0.128 9.547 1.00 93.25 118 MET A CA 1
ATOM 886 C C . MET A 1 118 ? -12.794 -0.280 10.972 1.00 93.25 118 MET A C 1
ATOM 888 O O . MET A 1 118 ? -13.159 0.485 11.860 1.00 93.25 118 MET A O 1
ATOM 892 N N . GLN A 1 119 ? -11.908 -1.245 11.204 1.00 94.50 119 GLN A N 1
ATOM 893 C CA . GLN A 1 119 ? -11.208 -1.361 12.485 1.00 94.50 119 GLN A CA 1
ATOM 894 C C . GLN A 1 119 ? -10.244 -0.190 12.699 1.00 94.50 119 GLN A C 1
ATOM 896 O O . GLN A 1 119 ? -10.208 0.411 13.768 1.00 94.50 119 GLN A O 1
ATOM 901 N N . TYR A 1 120 ? -9.498 0.185 11.665 1.00 94.06 120 TYR A N 1
ATOM 902 C CA . TYR A 1 120 ? -8.519 1.261 11.720 1.00 94.06 120 TYR A CA 1
ATOM 903 C C . TYR A 1 120 ? -9.147 2.637 11.970 1.00 94.06 120 TYR A C 1
ATOM 905 O O . TYR A 1 120 ? -8.609 3.433 12.740 1.00 94.06 120 TYR A O 1
ATOM 913 N N . VAL A 1 121 ? -10.305 2.931 11.368 1.00 92.12 121 VAL A N 1
ATOM 914 C CA . VAL A 1 121 ? -10.911 4.270 11.452 1.00 92.12 121 VAL A CA 1
ATOM 915 C C . VAL A 1 121 ? -11.355 4.641 12.869 1.00 92.12 121 VAL A C 1
ATOM 917 O O . VAL A 1 121 ? -11.354 5.817 13.228 1.00 92.12 121 VAL A O 1
ATOM 920 N N . VAL A 1 122 ? -11.663 3.659 13.717 1.00 94.38 122 VAL A N 1
ATOM 921 C CA . VAL A 1 122 ? -12.046 3.907 15.116 1.00 94.38 122 VAL A CA 1
ATOM 922 C C . VAL A 1 122 ? -10.859 3.951 16.080 1.00 94.38 122 VAL A C 1
ATOM 924 O O . VAL A 1 122 ? -11.036 4.244 17.261 1.00 94.38 122 VAL A O 1
ATOM 927 N N . MET A 1 123 ? -9.643 3.675 15.600 1.00 93.62 123 MET A N 1
ATOM 928 C CA . MET A 1 123 ? -8.431 3.751 16.410 1.00 93.62 123 MET A CA 1
ATOM 929 C C . MET A 1 123 ? -8.023 5.203 16.686 1.00 93.62 123 MET A C 1
ATOM 931 O O . MET A 1 123 ? -8.161 6.085 15.833 1.00 93.62 123 MET A O 1
ATOM 935 N N . SER A 1 124 ? -7.427 5.429 17.860 1.00 92.12 124 SER A N 1
ATOM 936 C CA . SER A 1 124 ? -6.760 6.692 18.188 1.00 92.12 124 SER A CA 1
ATOM 937 C C . SER A 1 124 ? -5.537 6.926 17.297 1.00 92.12 124 SER A C 1
ATOM 939 O O . SER A 1 124 ? -4.956 5.984 16.758 1.00 92.12 124 SER A O 1
ATOM 941 N N . SER A 1 125 ? -5.076 8.174 17.189 1.00 90.88 125 SER A N 1
ATOM 942 C CA . SER A 1 125 ? -3.915 8.532 16.359 1.00 90.88 125 SER A CA 1
ATOM 943 C C . SER A 1 125 ? -2.642 7.745 16.696 1.00 90.88 125 SER A C 1
ATOM 945 O O . SER A 1 125 ? -1.820 7.511 15.813 1.00 90.88 125 SER A O 1
ATOM 947 N N . ASN A 1 126 ? -2.470 7.327 17.955 1.00 94.88 126 ASN A N 1
ATOM 948 C CA . ASN A 1 126 ? -1.325 6.516 18.374 1.00 94.88 126 ASN A CA 1
ATOM 949 C C . ASN A 1 126 ? -1.470 5.062 17.910 1.00 94.88 126 ASN A C 1
ATOM 951 O O . ASN A 1 126 ? -0.553 4.537 17.285 1.00 94.88 126 ASN A O 1
ATOM 955 N N . LEU A 1 127 ? -2.643 4.456 18.122 1.00 94.81 127 LEU A N 1
ATOM 956 C CA . LEU A 1 127 ? -2.938 3.094 17.664 1.00 94.81 127 LEU A CA 1
ATOM 957 C C . LEU A 1 127 ? -2.867 2.998 16.136 1.00 94.81 127 LEU A C 1
ATOM 959 O O . LEU A 1 127 ? -2.267 2.080 15.589 1.00 94.81 127 LEU A O 1
ATOM 963 N N . ARG A 1 128 ? -3.387 4.002 15.426 1.00 93.12 128 ARG A N 1
ATOM 964 C CA . ARG A 1 128 ? -3.280 4.080 13.968 1.00 93.12 128 ARG A CA 1
ATOM 965 C C . ARG A 1 128 ? -1.830 4.007 13.485 1.00 93.12 128 ARG A C 1
ATOM 967 O O . ARG A 1 128 ? -1.562 3.326 12.503 1.00 93.12 128 ARG A O 1
ATOM 974 N N . LYS A 1 129 ? -0.884 4.672 14.154 1.00 94.69 129 LYS A N 1
ATOM 975 C CA . LYS A 1 129 ? 0.542 4.613 13.778 1.00 94.69 129 LYS A CA 1
ATOM 976 C C . LYS A 1 129 ? 1.147 3.236 14.030 1.00 94.69 129 LYS A C 1
ATOM 978 O O . LYS A 1 129 ? 1.908 2.752 13.199 1.00 94.69 129 LYS A O 1
ATOM 983 N N . GLU A 1 130 ? 0.799 2.624 15.155 1.00 97.00 130 GLU A N 1
ATOM 984 C CA . GLU A 1 130 ? 1.280 1.299 15.546 1.00 97.00 130 GLU A CA 1
ATOM 985 C C . GLU A 1 130 ? 0.795 0.210 14.579 1.00 97.00 130 GLU A C 1
ATOM 987 O O . GLU A 1 130 ? 1.587 -0.591 14.086 1.00 97.00 130 GLU A O 1
ATOM 992 N N . PHE A 1 131 ? -0.494 0.232 14.231 1.00 94.94 131 PHE A N 1
ATOM 993 C CA . PHE A 1 131 ? -1.131 -0.831 13.455 1.00 94.94 131 PHE A CA 1
ATOM 994 C C . PHE A 1 131 ? -1.146 -0.598 11.939 1.00 94.94 131 PHE A C 1
ATOM 996 O O . PHE A 1 131 ? -1.456 -1.528 11.195 1.00 94.94 131 PHE A O 1
ATOM 1003 N N . TYR A 1 132 ? -0.791 0.599 11.449 1.00 94.00 132 TYR A N 1
ATOM 1004 C CA . TYR A 1 132 ? -0.840 0.920 10.013 1.00 94.00 132 TYR A CA 1
ATOM 1005 C C . TYR A 1 132 ? -0.107 -0.116 9.158 1.00 94.00 132 TYR A C 1
ATOM 1007 O O . TYR A 1 132 ? -0.663 -0.635 8.192 1.00 94.00 132 TYR A O 1
ATOM 1015 N N . LYS A 1 133 ? 1.127 -0.459 9.547 1.00 95.94 133 LYS A N 1
ATOM 1016 C CA . LYS A 1 133 ? 1.948 -1.421 8.808 1.00 95.94 133 LYS A CA 1
ATOM 1017 C C . LYS A 1 133 ? 1.269 -2.789 8.721 1.00 95.94 133 LYS A C 1
ATOM 1019 O O . LYS A 1 133 ? 1.220 -3.368 7.643 1.00 95.94 133 LYS A O 1
ATOM 1024 N N . GLN A 1 134 ? 0.694 -3.261 9.824 1.00 94.31 134 GLN A N 1
ATOM 1025 C CA . GLN A 1 134 ? 0.003 -4.546 9.870 1.00 94.31 134 GLN A CA 1
ATOM 1026 C C . GLN A 1 134 ? -1.211 -4.577 8.931 1.00 94.31 134 GLN A C 1
ATOM 1028 O O . GLN A 1 134 ? -1.369 -5.531 8.173 1.00 94.31 134 GLN A O 1
ATOM 1033 N N . PHE A 1 135 ? -2.058 -3.542 8.947 1.00 94.50 135 PHE A N 1
ATOM 1034 C CA . PHE A 1 135 ? -3.210 -3.478 8.042 1.00 94.50 135 PHE A CA 1
ATOM 1035 C C . PHE A 1 135 ? -2.789 -3.375 6.577 1.00 94.50 135 PHE A C 1
ATOM 1037 O O . PHE A 1 135 ? -3.361 -4.063 5.735 1.00 94.50 135 PHE A O 1
ATOM 1044 N N . MET A 1 136 ? -1.776 -2.561 6.276 1.00 92.94 136 MET A N 1
ATOM 1045 C CA . MET A 1 136 ? -1.239 -2.412 4.923 1.00 92.94 136 MET A CA 1
ATOM 1046 C C . MET A 1 136 ? -0.689 -3.730 4.373 1.00 92.94 136 MET A C 1
ATOM 1048 O O . MET A 1 136 ? -1.030 -4.116 3.258 1.00 92.94 136 MET A O 1
ATOM 1052 N N . GLU A 1 137 ? 0.122 -4.445 5.155 1.00 93.50 137 GLU A N 1
ATOM 1053 C CA . GLU A 1 137 ? 0.682 -5.746 4.763 1.00 93.50 137 GLU A CA 1
ATOM 1054 C C . GLU A 1 137 ? -0.404 -6.815 4.592 1.00 93.50 137 GLU A C 1
ATOM 1056 O O . GLU A 1 137 ? -0.287 -7.686 3.732 1.00 93.50 137 GLU A O 1
ATOM 1061 N N . ALA A 1 138 ? -1.496 -6.714 5.353 1.00 92.69 138 ALA A N 1
ATOM 1062 C CA . ALA A 1 138 ? -2.669 -7.572 5.218 1.00 92.69 138 ALA A CA 1
ATOM 1063 C C . ALA A 1 138 ? -3.659 -7.105 4.127 1.00 92.69 138 ALA A C 1
ATOM 1065 O O . ALA A 1 138 ? -4.765 -7.640 4.028 1.00 92.69 138 ALA A O 1
ATOM 1066 N N . ASN A 1 139 ? -3.295 -6.104 3.316 1.00 93.00 139 ASN A N 1
ATOM 1067 C CA . ASN A 1 139 ? -4.152 -5.494 2.295 1.00 93.00 139 ASN A CA 1
ATOM 1068 C C . ASN A 1 139 ? -5.538 -5.081 2.835 1.00 93.00 139 ASN A C 1
ATOM 1070 O O . ASN A 1 139 ? -6.566 -5.312 2.200 1.00 93.00 139 ASN A O 1
ATOM 1074 N N . TRP A 1 140 ? -5.563 -4.522 4.048 1.00 94.25 140 TRP A N 1
ATOM 1075 C CA . TRP A 1 140 ? -6.762 -4.100 4.781 1.00 94.25 140 TRP A CA 1
ATOM 1076 C C . TRP A 1 140 ? -7.791 -5.209 5.046 1.00 94.25 140 TRP A C 1
ATOM 1078 O O . TRP A 1 140 ? -8.909 -4.919 5.469 1.00 94.25 140 TRP A O 1
ATOM 1088 N N . SER A 1 141 ? -7.413 -6.475 4.869 1.00 92.81 141 SER A N 1
ATOM 1089 C CA . SER A 1 141 ? -8.212 -7.639 5.244 1.00 92.81 141 SER A CA 1
ATOM 1090 C C . SER A 1 141 ? -7.770 -8.148 6.611 1.00 92.81 141 SER A C 1
ATOM 1092 O O . SER A 1 141 ? -6.595 -8.433 6.827 1.00 92.81 141 SER A O 1
ATOM 1094 N N . THR A 1 142 ? -8.702 -8.319 7.545 1.00 90.50 142 THR A N 1
ATOM 1095 C CA . THR A 1 142 ? -8.389 -8.872 8.874 1.00 90.50 142 THR A CA 1
ATOM 1096 C C . THR A 1 142 ? -8.961 -10.261 9.064 1.00 90.50 142 THR A C 1
ATOM 1098 O O . THR A 1 142 ? -10.163 -10.464 8.923 1.00 90.50 142 THR A O 1
ATOM 1101 N N . GLY A 1 143 ? -8.116 -11.197 9.489 1.00 81.06 143 GLY A N 1
ATOM 1102 C CA . GLY A 1 143 ? -8.505 -12.588 9.699 1.00 81.06 143 GLY A CA 1
ATOM 1103 C C . GLY A 1 143 ? -8.401 -13.408 8.414 1.00 81.06 143 GLY A C 1
ATOM 1104 O O . GLY A 1 143 ? -8.724 -12.946 7.322 1.00 81.06 143 GLY A O 1
ATOM 1105 N N . VAL A 1 144 ? -7.919 -14.642 8.552 1.00 72.62 144 VAL A N 1
ATOM 1106 C CA . VAL A 1 144 ? -7.626 -15.535 7.421 1.00 72.62 144 VAL A CA 1
ATOM 1107 C C . VAL A 1 144 ? -8.527 -16.768 7.452 1.00 72.62 144 VAL A C 1
ATOM 1109 O O . VAL A 1 144 ? -9.324 -16.967 6.536 1.00 72.62 144 VAL A O 1
ATOM 1112 N N . SER A 1 145 ? -8.500 -17.535 8.544 1.00 75.56 145 SER A N 1
ATOM 1113 C CA . SER A 1 145 ? -9.200 -18.817 8.702 1.00 75.56 145 SER A CA 1
ATOM 1114 C C . SER A 1 145 ? -10.339 -18.749 9.721 1.00 75.56 145 SER A C 1
ATOM 1116 O O . SER A 1 145 ? -10.459 -17.774 10.461 1.00 75.56 145 SER A O 1
ATOM 1118 N N . SER A 1 146 ? -11.171 -19.793 9.756 1.00 73.75 146 SER A N 1
ATOM 1119 C CA . SER A 1 146 ? -12.143 -20.036 10.826 1.00 73.75 146 SER A CA 1
ATOM 1120 C C . SER A 1 146 ? -11.506 -19.908 12.220 1.00 73.75 146 SER A C 1
ATOM 1122 O O . SER A 1 146 ? -10.324 -20.239 12.373 1.00 73.75 146 SER A O 1
ATOM 1124 N N . PRO A 1 147 ? -12.287 -19.527 13.246 1.00 79.38 147 PRO A N 1
ATOM 1125 C CA . PRO A 1 147 ? -13.725 -19.233 13.201 1.00 79.38 147 PRO A CA 1
ATOM 1126 C C . PRO A 1 147 ? -14.061 -17.829 12.664 1.00 79.38 147 PRO A C 1
ATOM 1128 O O . PRO A 1 147 ? -13.285 -16.885 12.793 1.00 79.38 147 PRO A O 1
ATOM 1131 N N . TRP A 1 148 ? -15.243 -17.700 12.057 1.00 84.56 148 TRP A N 1
ATOM 1132 C CA . TRP A 1 148 ? -15.816 -16.436 11.575 1.00 84.56 148 TRP A CA 1
ATOM 1133 C C . TRP A 1 148 ? -16.829 -15.921 12.599 1.00 84.56 148 TRP A C 1
ATOM 1135 O O . TRP A 1 148 ? -17.573 -16.709 13.180 1.00 84.56 148 TRP A O 1
ATOM 1145 N N . ILE A 1 149 ? -16.883 -14.608 12.814 1.00 90.00 149 ILE A N 1
ATOM 1146 C CA . ILE A 1 149 ? -17.923 -14.010 13.655 1.00 90.00 149 ILE A CA 1
ATOM 1147 C C . ILE A 1 149 ? -19.204 -13.903 12.825 1.00 90.00 149 ILE A C 1
ATOM 1149 O O . ILE A 1 149 ? -19.233 -13.188 11.830 1.00 90.00 149 ILE A O 1
ATOM 1153 N N . GLU A 1 150 ? -20.275 -14.577 13.238 1.00 91.00 150 GLU A N 1
ATOM 1154 C CA . GLU A 1 150 ? -21.586 -14.468 12.575 1.00 91.00 150 GLU A CA 1
ATOM 1155 C C . GLU A 1 150 ? -22.442 -13.339 13.171 1.00 91.00 150 GLU A C 1
ATOM 1157 O O . GLU A 1 150 ? -23.135 -12.601 12.461 1.00 91.00 150 GLU A O 1
ATOM 1162 N N . SER A 1 151 ? -22.372 -13.155 14.489 1.00 93.31 151 SER A N 1
ATOM 1163 C CA . SER A 1 151 ? -23.118 -12.128 15.216 1.00 93.31 151 SER A CA 1
ATOM 1164 C C . SER A 1 151 ? -22.327 -11.610 16.414 1.00 93.31 151 SER A C 1
ATOM 1166 O O . SER A 1 151 ? -21.403 -12.261 16.899 1.00 93.31 151 SER A O 1
ATOM 1168 N N . TYR A 1 152 ? -22.678 -10.413 16.877 1.00 93.38 152 TYR A N 1
ATOM 1169 C CA . TYR A 1 152 ? -22.094 -9.803 18.063 1.00 93.38 152 TYR A CA 1
ATOM 1170 C C . TYR A 1 152 ? -23.145 -8.970 18.797 1.00 93.38 152 TYR A C 1
ATOM 1172 O O . TYR A 1 152 ? -24.143 -8.536 18.218 1.00 93.38 152 TYR A O 1
ATOM 1180 N N . LYS A 1 153 ? -22.896 -8.721 20.082 1.00 94.50 153 LYS A N 1
ATOM 1181 C CA . LYS A 1 153 ? -23.680 -7.813 20.917 1.00 94.50 153 LYS A CA 1
ATOM 1182 C C . LYS A 1 153 ? -22.709 -6.893 21.650 1.00 94.50 153 LYS A C 1
ATOM 1184 O O . LYS A 1 153 ? -21.826 -7.378 22.346 1.00 94.50 153 LYS A O 1
ATOM 1189 N N . VAL A 1 154 ? -22.878 -5.585 21.483 1.00 92.12 154 VAL A N 1
ATOM 1190 C CA . VAL A 1 154 ? -22.170 -4.566 22.271 1.00 92.12 154 VAL A CA 1
ATOM 1191 C C . VAL A 1 154 ? -23.180 -3.981 23.254 1.00 92.12 154 VAL A C 1
ATOM 1193 O O . VAL A 1 154 ? -24.215 -3.474 22.814 1.00 92.12 154 VAL A O 1
ATOM 1196 N N . THR A 1 155 ? -22.912 -4.115 24.552 1.00 85.25 155 THR A N 1
ATOM 1197 C CA . THR A 1 155 ? -23.744 -3.610 25.661 1.00 85.25 155 THR A CA 1
ATOM 1198 C C . THR A 1 155 ? -22.990 -2.594 26.482 1.00 85.25 155 THR A C 1
ATOM 1200 O O . THR A 1 155 ? -21.791 -2.860 26.719 1.00 85.25 155 THR A O 1
#

Foldseek 3Di:
DVVVVVVVVVVVVVVVVVVPPPPPDDFDWDDDPNDTDDDPDGWDQDPNDIDDDPCVPLVVQQWDWDADPVVRDIDTGRPPPVVVVVVVVVVLVVLADPDPQSLVVQLVVCQQVQAQVSVLSPDDPVVNVVCVVVCVVVVRGHDDDDDHDPDDDDD

Radius of gyration: 30.96 Å; chains: 1; bounding box: 55×49×94 Å

Secondary structure (DSSP, 8-state):
-HHHHHHHHHHHHHHHHHTT----PPPPPEEETTEEE--SS--EEETTEEE--HHHHHTTTTEEEEEETTTTEEEEEE---HHHHHHHHHHHHHHS-SSHHHHHHHHHHHHHTTBHHHHHHTS-HHHHHHHHHHHHHTTTB---SSPPP------